Protein AF-A0A974XE36-F1 (afdb_monomer_lite)

Organism: NCBI:txid2815577

pLDDT: mean 75.1, std 12.21, range [40.31, 89.69]

Secondary structure (DSSP, 8-state):
------GGGG---HHHHHHHHHHHHHHHHHHHS----TT--PEETTTEEHHHIIIIIIIIIIHHHHHHHHHHHHSPPP-

Foldseek 3Di:
DDPDPDCVVVPDDPVNLVVVVVVLVVVVVVLVPPPQPPPDQDDPPVHRGSVRCSCCPVVVPVVVVSVVVCCVSVPDDDD

Radius of gyration: 17.57 Å; chains: 1; bounding box: 33×38×48 Å

Sequence (79 aa):
MSSEPNKRFLKSSAGNVLLAVVLLVVFQVILHNDFWNWTDPKIYFGWLPSNVLYRIVMVGIVIPITMHIVTKISWPIPK

Structure (mmCIF, N/CA/C/O backbone):
data_AF-A0A974XE36-F1
#
_entry.id   AF-A0A974XE36-F1
#
loop_
_atom_site.group_PDB
_atom_site.id
_atom_site.type_symbol
_atom_site.label_atom_id
_atom_site.label_alt_id
_atom_site.label_comp_id
_atom_site.label_asym_id
_atom_site.label_entity_id
_atom_site.label_seq_id
_atom_site.pdbx_PDB_ins_code
_atom_site.Cartn_x
_atom_site.Cartn_y
_atom_site.Cartn_z
_atom_site.occupancy
_atom_site.B_iso_or_equiv
_atom_site.auth_seq_id
_atom_site.auth_comp_id
_atom_site.auth_asym_id
_atom_site.auth_atom_id
_atom_site.pdbx_PDB_model_num
ATOM 1 N N . MET A 1 1 ? -1.602 27.194 25.822 1.00 40.31 1 MET A N 1
ATOM 2 C CA . MET A 1 1 ? -2.564 27.383 24.715 1.00 40.31 1 MET A CA 1
ATOM 3 C C . MET A 1 1 ? -2.888 25.998 24.161 1.00 40.31 1 MET A C 1
ATOM 5 O O . MET A 1 1 ? -2.125 25.478 23.364 1.00 40.31 1 MET A O 1
ATOM 9 N N . SER A 1 2 ? -3.905 25.329 24.716 1.00 47.75 2 SER A N 1
ATOM 10 C CA . SER A 1 2 ? -4.265 23.949 24.353 1.00 47.75 2 SER A CA 1
ATOM 11 C C . SER A 1 2 ? -5.227 23.988 23.168 1.00 47.75 2 SER A C 1
ATOM 13 O O . SER A 1 2 ? -6.363 24.436 23.316 1.00 47.75 2 SER A O 1
ATOM 15 N N . SER A 1 3 ? -4.769 23.590 21.982 1.00 57.56 3 SER A N 1
ATOM 16 C CA . SER A 1 3 ? -5.636 23.384 20.822 1.00 57.56 3 SER A CA 1
ATOM 17 C C . SER A 1 3 ? -6.350 22.042 20.984 1.00 57.56 3 SER A C 1
ATOM 19 O O . SER A 1 3 ? -5.833 21.011 20.551 1.00 57.56 3 SER A O 1
ATOM 21 N N . GLU A 1 4 ? -7.512 22.041 21.645 1.00 58.78 4 GLU A N 1
ATOM 22 C CA . GLU A 1 4 ? -8.398 20.873 21.651 1.00 58.78 4 GLU A CA 1
ATOM 23 C C . GLU A 1 4 ? -8.670 20.440 20.196 1.00 58.78 4 GLU A C 1
ATOM 25 O O . GLU A 1 4 ? -9.155 21.252 19.398 1.00 58.78 4 GLU A O 1
ATOM 30 N N . PRO A 1 5 ? -8.366 19.187 19.809 1.00 58.94 5 PRO A N 1
ATOM 31 C CA . PRO A 1 5 ? -8.664 18.710 18.470 1.00 58.94 5 PRO A CA 1
ATOM 32 C C . PRO A 1 5 ? -10.180 18.730 18.256 1.00 58.94 5 PRO A C 1
ATOM 34 O O . PRO A 1 5 ? -10.958 18.226 19.066 1.00 58.94 5 PRO A O 1
ATOM 37 N N . ASN A 1 6 ? -10.597 19.355 17.157 1.00 52.66 6 ASN A N 1
ATOM 38 C CA . ASN A 1 6 ? -11.989 19.575 16.791 1.00 52.66 6 ASN A CA 1
ATOM 39 C C . ASN A 1 6 ? -12.754 18.235 16.710 1.00 52.66 6 ASN A C 1
ATOM 41 O O . ASN A 1 6 ? -12.667 17.500 15.725 1.00 52.66 6 ASN A O 1
ATOM 45 N N . LYS A 1 7 ? -13.533 17.931 17.760 1.00 53.59 7 LYS A N 1
ATOM 46 C CA . LYS A 1 7 ? -14.295 16.679 17.970 1.00 53.59 7 LYS A CA 1
ATOM 47 C C . LYS A 1 7 ? -15.359 16.415 16.892 1.00 53.59 7 LYS A C 1
ATOM 49 O O . LYS A 1 7 ? -15.972 15.350 16.863 1.00 53.59 7 LYS A O 1
ATOM 54 N N . ARG A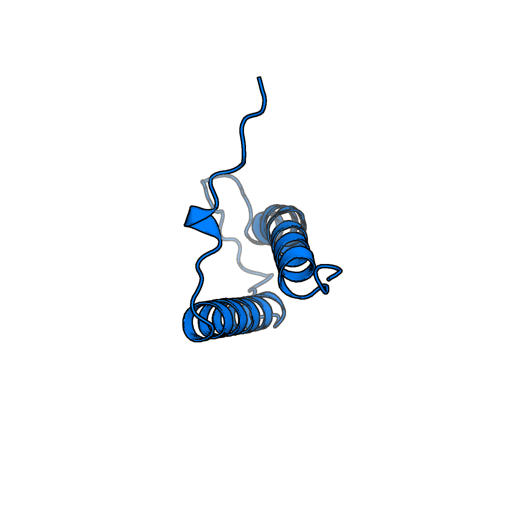 1 8 ? -15.570 17.363 15.971 1.00 52.38 8 ARG A N 1
ATOM 55 C CA . ARG A 1 8 ? -16.514 17.261 14.851 1.00 52.38 8 ARG A CA 1
ATOM 56 C C . ARG A 1 8 ? -16.092 16.222 13.804 1.00 52.38 8 ARG A C 1
ATOM 58 O O . ARG A 1 8 ? -16.965 15.672 13.146 1.00 52.38 8 ARG A O 1
ATOM 65 N N . PHE A 1 9 ? -14.798 15.899 13.704 1.00 53.47 9 PHE A N 1
ATOM 66 C CA . PHE A 1 9 ? -14.290 14.865 12.786 1.00 53.47 9 PHE A CA 1
ATOM 67 C C . PHE A 1 9 ? -14.646 13.431 13.226 1.00 53.47 9 PHE A C 1
ATOM 69 O O . PHE A 1 9 ? -14.626 12.510 12.418 1.00 53.47 9 PHE A O 1
ATOM 76 N N . LEU A 1 10 ? -15.001 13.232 14.501 1.00 55.31 10 LEU A N 1
ATOM 77 C CA . LEU A 1 10 ? -15.203 11.905 15.095 1.00 55.31 10 LEU A CA 1
ATOM 78 C C . LEU A 1 10 ? -16.676 11.503 15.241 1.00 55.31 10 LEU A C 1
ATOM 80 O O . LEU A 1 10 ? -16.968 10.407 15.714 1.00 55.31 10 LEU A O 1
ATOM 84 N N . LYS A 1 11 ? -17.627 12.348 14.822 1.00 51.38 11 LYS A N 1
ATOM 85 C CA . LYS A 1 11 ? -19.059 12.021 14.888 1.00 51.38 11 LYS A CA 1
ATOM 86 C C . LYS A 1 11 ? -19.472 11.187 13.667 1.00 51.38 11 LYS A C 1
ATOM 88 O O . LYS A 1 11 ? -20.240 11.634 12.823 1.00 51.38 11 LYS A O 1
ATOM 93 N N . SER A 1 12 ? -18.913 9.984 13.553 1.00 57.31 12 SER A N 1
ATOM 94 C CA . SER A 1 12 ? -19.291 9.016 12.519 1.00 57.31 12 SER A CA 1
ATOM 95 C C . SER A 1 12 ? -20.474 8.181 13.009 1.00 57.31 12 SER A C 1
ATOM 97 O O . SER A 1 12 ? -20.434 7.643 14.116 1.00 57.31 12 SER A O 1
ATOM 99 N N . SER A 1 13 ? -21.550 8.087 12.222 1.00 66.75 13 SER A N 1
ATOM 100 C CA . SER A 1 13 ? -22.624 7.131 12.516 1.00 66.75 13 SER A CA 1
ATOM 101 C C . SER A 1 13 ? -22.081 5.707 12.346 1.00 66.75 13 SER A C 1
ATOM 103 O O . SER A 1 13 ? -21.199 5.474 11.517 1.00 66.75 13 SER A O 1
ATOM 105 N N . ALA A 1 14 ? -22.611 4.734 13.091 1.00 66.50 14 ALA A N 1
ATOM 106 C CA . ALA A 1 14 ? -22.193 3.335 12.961 1.00 66.50 14 ALA A CA 1
ATOM 107 C C . ALA A 1 14 ? -22.271 2.824 11.503 1.00 66.50 14 ALA A C 1
ATOM 109 O O . ALA A 1 14 ? -21.418 2.050 11.073 1.00 66.50 14 ALA A O 1
ATOM 110 N N . GLY A 1 15 ? -23.232 3.326 10.714 1.00 71.94 15 GLY A N 1
ATOM 111 C CA . GLY A 1 15 ? -23.351 3.024 9.284 1.00 71.94 15 GLY A CA 1
ATOM 112 C C . GLY A 1 15 ? -22.200 3.577 8.436 1.00 71.94 15 GLY A C 1
ATOM 113 O O . GLY A 1 15 ? -21.714 2.888 7.542 1.00 71.94 15 GLY A O 1
ATOM 114 N N . ASN A 1 16 ? -21.702 4.776 8.748 1.00 77.06 16 ASN A N 1
ATOM 115 C CA . ASN A 1 16 ? -20.576 5.381 8.028 1.00 77.06 16 ASN A CA 1
ATOM 116 C C . ASN A 1 16 ? -19.253 4.660 8.323 1.00 77.06 16 ASN A C 1
ATOM 118 O O . ASN A 1 16 ? -18.421 4.516 7.429 1.00 77.06 16 ASN A O 1
ATOM 122 N N . VAL A 1 17 ? -19.064 4.174 9.556 1.00 79.75 17 VAL A N 1
ATOM 123 C CA . VAL A 1 17 ? -17.892 3.356 9.916 1.00 79.75 17 VAL A CA 1
ATOM 124 C C . VAL A 1 17 ? -17.930 2.013 9.192 1.00 79.75 17 VAL A C 1
ATOM 126 O O . VAL A 1 17 ? -16.927 1.615 8.604 1.00 79.75 17 VAL A O 1
ATOM 129 N N . LEU A 1 18 ? -19.085 1.339 9.178 1.00 80.88 18 LEU A N 1
ATOM 130 C CA . LEU A 1 18 ? -19.241 0.066 8.474 1.00 80.88 18 LEU A CA 1
ATOM 131 C C . LEU A 1 18 ? -18.946 0.215 6.976 1.00 80.88 18 LEU A C 1
ATOM 133 O O . LEU A 1 18 ? -18.187 -0.576 6.422 1.00 80.88 18 LEU A O 1
ATOM 137 N N . LEU A 1 19 ? -19.482 1.260 6.340 1.00 84.38 19 LEU A N 1
ATOM 138 C CA . LEU A 1 19 ? -19.210 1.556 4.934 1.00 84.38 19 LEU A CA 1
ATOM 139 C C . LEU A 1 19 ? -17.715 1.807 4.682 1.00 84.38 19 LEU A C 1
ATOM 141 O O . LEU A 1 19 ? -17.157 1.255 3.736 1.00 84.38 19 LEU A O 1
ATOM 145 N N . ALA A 1 20 ? -17.049 2.581 5.545 1.00 83.50 20 ALA A N 1
ATOM 146 C CA . ALA A 1 20 ? -15.613 2.829 5.432 1.00 83.50 20 ALA A CA 1
ATOM 147 C C . ALA A 1 20 ? -14.786 1.536 5.545 1.00 83.50 20 ALA A C 1
ATOM 149 O O . ALA A 1 20 ? -13.869 1.330 4.753 1.00 83.50 20 ALA A O 1
ATOM 150 N N . VAL A 1 21 ? -15.134 0.644 6.479 1.00 83.50 21 VAL A N 1
ATOM 151 C CA . VAL A 1 21 ? -14.462 -0.656 6.643 1.00 83.50 21 VAL A CA 1
ATOM 152 C C . VAL A 1 21 ? -14.690 -1.552 5.426 1.00 83.50 21 VAL A C 1
ATOM 154 O O . VAL A 1 21 ? -13.733 -2.124 4.914 1.00 83.50 21 VAL A O 1
ATOM 157 N N . VAL A 1 22 ? -15.922 -1.645 4.919 1.00 86.94 22 VAL A N 1
ATOM 158 C CA . VAL A 1 22 ? -16.233 -2.453 3.727 1.00 86.94 22 VAL A CA 1
ATOM 159 C C . VAL A 1 22 ? -15.451 -1.960 2.509 1.00 86.94 22 VAL A C 1
ATOM 161 O O . VAL A 1 22 ? -14.836 -2.768 1.814 1.00 86.94 22 VAL A O 1
ATOM 164 N N . LEU A 1 23 ? -15.411 -0.644 2.276 1.00 86.62 23 LEU A N 1
ATOM 165 C CA . LEU A 1 23 ? -14.623 -0.058 1.188 1.00 86.62 23 LEU A CA 1
ATOM 166 C C . LEU A 1 23 ? -13.131 -0.363 1.337 1.00 86.62 23 LEU A C 1
ATOM 168 O O . LEU A 1 23 ? -12.476 -0.717 0.358 1.00 86.62 23 LEU A O 1
ATOM 172 N N . LEU A 1 24 ? -12.607 -0.269 2.561 1.00 84.25 24 LEU A N 1
ATOM 173 C CA . LEU A 1 24 ? -11.215 -0.584 2.853 1.00 84.25 24 LEU A CA 1
ATOM 174 C C . LEU A 1 24 ? -10.889 -2.051 2.550 1.00 84.25 24 LEU A C 1
ATOM 176 O O . LEU A 1 24 ? -9.867 -2.329 1.931 1.00 84.25 24 LEU A O 1
ATOM 180 N N . VAL A 1 25 ? -11.765 -2.977 2.950 1.00 85.75 25 VAL A N 1
ATOM 181 C CA . VAL A 1 25 ? -11.602 -4.418 2.704 1.00 85.75 25 VAL A CA 1
ATOM 182 C C . VAL A 1 25 ? -11.631 -4.720 1.209 1.00 85.75 25 VAL A C 1
ATOM 184 O O . VAL A 1 25 ? -10.732 -5.396 0.716 1.00 85.75 25 VAL A O 1
ATOM 187 N N . VAL A 1 26 ? -12.606 -4.185 0.467 1.00 88.31 26 VAL A N 1
ATOM 188 C CA . VAL A 1 26 ? -12.689 -4.367 -0.995 1.00 88.31 26 VAL A CA 1
ATOM 189 C C . VAL A 1 26 ? -11.433 -3.835 -1.682 1.00 88.31 26 VAL A C 1
ATOM 191 O O . VAL A 1 26 ? -10.849 -4.519 -2.521 1.00 88.31 26 VAL A O 1
ATOM 194 N N . PHE A 1 27 ? -10.976 -2.645 -1.289 1.00 84.31 27 PHE A N 1
ATOM 195 C CA . PHE A 1 27 ? -9.738 -2.064 -1.800 1.00 84.31 27 PHE A CA 1
ATOM 196 C C . PHE A 1 27 ? -8.526 -2.968 -1.530 1.00 84.31 27 PHE A C 1
ATOM 198 O O . PHE A 1 27 ? -7.732 -3.222 -2.433 1.00 84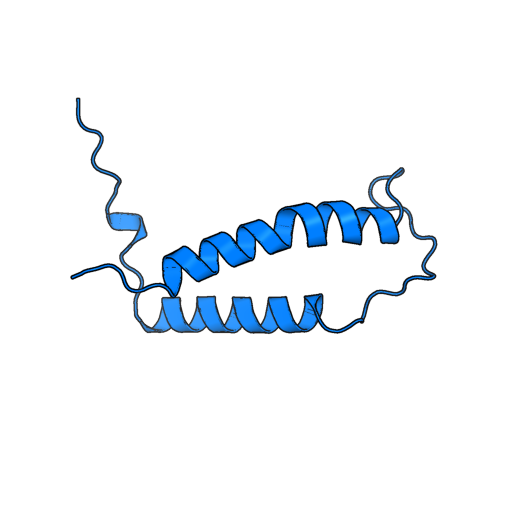.31 27 PHE A O 1
ATOM 205 N N . GLN A 1 28 ? -8.413 -3.512 -0.315 1.00 78.69 28 GLN A N 1
ATOM 206 C CA . GLN A 1 28 ? -7.338 -4.430 0.068 1.00 78.69 28 GLN A CA 1
ATOM 207 C C . GLN A 1 28 ? -7.373 -5.730 -0.743 1.00 78.69 28 GLN A C 1
ATOM 209 O O . GLN A 1 28 ? -6.327 -6.181 -1.191 1.00 78.69 28 GLN A O 1
ATOM 214 N N . VAL A 1 29 ? -8.556 -6.297 -0.992 1.00 84.19 29 VAL A N 1
ATOM 215 C CA . VAL A 1 29 ? -8.726 -7.512 -1.808 1.00 84.19 29 VAL A CA 1
ATOM 216 C C . VAL A 1 29 ? -8.259 -7.289 -3.244 1.00 84.19 29 VAL A C 1
ATOM 218 O O . VAL A 1 29 ? -7.567 -8.147 -3.788 1.00 84.19 29 VAL A O 1
ATOM 221 N N . ILE A 1 30 ? -8.600 -6.148 -3.848 1.00 80.81 30 ILE A N 1
ATOM 222 C CA . ILE A 1 30 ? -8.145 -5.796 -5.203 1.00 80.81 30 ILE A CA 1
ATOM 223 C C . ILE A 1 30 ? -6.624 -5.622 -5.233 1.00 80.81 30 ILE A C 1
ATOM 225 O O . ILE A 1 30 ? -5.981 -6.041 -6.186 1.00 80.81 30 ILE A O 1
ATOM 229 N N . LEU A 1 31 ? -6.053 -5.012 -4.193 1.00 72.94 31 LEU A N 1
ATOM 230 C CA . LEU A 1 31 ? -4.618 -4.742 -4.117 1.00 72.94 31 LEU A CA 1
ATOM 231 C C . LEU A 1 31 ? -3.797 -6.002 -3.785 1.00 72.94 31 LEU A C 1
ATOM 233 O O . LEU A 1 31 ? -2.641 -6.094 -4.179 1.00 72.94 31 LEU A O 1
ATOM 237 N N . HIS A 1 32 ? -4.376 -6.956 -3.049 1.00 73.00 32 HIS A N 1
ATOM 238 C CA . HIS A 1 32 ? -3.697 -8.175 -2.600 1.00 73.00 32 HIS A CA 1
ATOM 239 C C . HIS A 1 32 ? -3.807 -9.332 -3.594 1.00 73.00 32 HIS A C 1
ATOM 241 O O . HIS A 1 32 ? -2.893 -10.149 -3.686 1.00 73.00 32 HIS A O 1
ATOM 247 N N . ASN A 1 33 ? -4.918 -9.421 -4.329 1.00 73.12 33 ASN A N 1
ATOM 248 C CA . ASN A 1 33 ? -5.004 -10.366 -5.431 1.00 73.12 33 ASN A CA 1
ATOM 249 C C . ASN A 1 33 ? -4.124 -9.869 -6.571 1.00 73.12 33 ASN A C 1
ATOM 251 O O . ASN A 1 33 ? -4.169 -8.696 -6.940 1.00 73.12 33 ASN A O 1
ATOM 255 N N . ASP A 1 34 ? -3.318 -10.778 -7.108 1.00 68.25 34 ASP A N 1
ATOM 256 C CA . ASP A 1 34 ? -2.289 -10.481 -8.094 1.00 68.25 34 ASP A CA 1
ATOM 257 C C . ASP A 1 34 ? -2.885 -10.196 -9.487 1.00 68.25 34 ASP A C 1
ATOM 259 O O . ASP A 1 34 ? -2.712 -10.946 -10.444 1.00 68.25 34 ASP A O 1
ATOM 263 N N . PHE A 1 35 ? -3.657 -9.113 -9.593 1.00 73.31 35 PHE A N 1
ATOM 264 C CA . PHE A 1 35 ? -4.233 -8.616 -10.843 1.00 73.31 35 PHE A CA 1
ATOM 265 C C . PHE A 1 35 ? -3.250 -7.738 -11.626 1.00 73.31 35 PHE A C 1
ATOM 267 O O . PHE A 1 35 ? -3.594 -7.215 -12.690 1.00 73.31 35 PHE A O 1
ATOM 274 N N . TRP A 1 36 ? -2.040 -7.522 -11.100 1.00 72.56 36 TRP A N 1
ATOM 275 C CA . TRP A 1 36 ? -1.072 -6.647 -11.736 1.00 72.56 36 TRP A CA 1
ATOM 276 C C . TRP A 1 36 ? -0.417 -7.359 -12.919 1.00 72.56 36 TRP A C 1
ATOM 278 O O . TRP A 1 36 ? 0.195 -8.414 -12.778 1.00 72.56 36 TRP A O 1
ATOM 288 N N . ASN A 1 37 ? -0.511 -6.771 -14.113 1.00 77.25 37 ASN A N 1
ATOM 289 C CA . ASN A 1 37 ? 0.197 -7.297 -15.272 1.00 77.25 37 ASN A CA 1
ATOM 290 C C . ASN A 1 37 ? 1.694 -6.965 -15.159 1.00 77.25 37 ASN A C 1
ATOM 292 O O . ASN A 1 37 ? 2.157 -5.944 -15.664 1.00 77.25 37 ASN A O 1
ATOM 296 N N . TRP A 1 38 ? 2.451 -7.848 -14.506 1.00 74.75 38 TRP A N 1
ATOM 297 C CA . TRP A 1 38 ? 3.898 -7.720 -14.280 1.00 74.75 38 TRP A CA 1
ATOM 298 C C . TRP A 1 38 ? 4.733 -7.551 -15.552 1.00 74.75 38 TRP A C 1
ATOM 300 O O . TRP A 1 38 ? 5.868 -7.073 -15.488 1.00 74.75 38 TRP A O 1
ATOM 310 N N . THR A 1 39 ? 4.181 -7.949 -16.699 1.00 77.56 39 THR A N 1
ATOM 311 C CA . THR A 1 39 ? 4.835 -7.836 -18.008 1.00 77.56 39 THR A CA 1
ATOM 312 C C . THR A 1 39 ? 4.481 -6.553 -18.754 1.00 77.56 39 THR A C 1
ATOM 314 O O . THR A 1 39 ? 5.041 -6.311 -19.818 1.00 77.56 39 THR A O 1
ATOM 317 N N . ASP A 1 40 ? 3.582 -5.719 -18.215 1.00 78.25 40 ASP A N 1
ATOM 318 C CA . ASP A 1 40 ? 3.143 -4.490 -18.873 1.00 78.25 40 ASP A CA 1
ATOM 319 C C . ASP A 1 40 ? 4.290 -3.458 -18.916 1.00 78.25 40 ASP A C 1
ATOM 321 O O . ASP A 1 40 ? 4.691 -2.948 -17.859 1.00 78.25 40 ASP A O 1
ATOM 325 N N . PRO A 1 41 ? 4.805 -3.103 -20.113 1.00 77.00 41 PRO A N 1
ATOM 326 C CA . PRO A 1 41 ? 5.884 -2.133 -20.265 1.00 77.00 41 PRO A CA 1
ATOM 327 C C . PRO A 1 41 ? 5.407 -0.682 -20.104 1.00 77.00 41 PRO A C 1
ATOM 329 O O . PRO A 1 41 ? 6.199 0.241 -20.304 1.00 77.00 41 PRO A O 1
ATOM 332 N N . LYS A 1 42 ? 4.127 -0.444 -19.772 1.00 82.62 42 LYS A N 1
ATOM 333 C CA . LYS A 1 42 ? 3.597 0.906 -19.561 1.00 82.62 42 LYS A CA 1
ATOM 334 C C . LYS A 1 42 ? 4.413 1.686 -18.537 1.00 82.62 42 LYS A C 1
ATOM 336 O O . LYS A 1 42 ? 4.676 1.246 -17.413 1.00 82.62 42 LYS A O 1
ATOM 341 N N . ILE A 1 43 ? 4.736 2.905 -18.950 1.00 81.56 43 ILE A N 1
ATOM 342 C CA . ILE A 1 43 ? 5.412 3.909 -18.147 1.00 81.56 43 ILE A CA 1
ATOM 343 C C . ILE A 1 43 ? 4.356 4.912 -17.692 1.00 81.56 43 ILE A C 1
ATOM 345 O O . ILE A 1 43 ? 3.702 5.566 -18.503 1.00 81.56 43 ILE A O 1
ATOM 349 N N . TYR A 1 44 ? 4.192 5.030 -16.382 1.00 78.31 44 TYR A N 1
ATOM 350 C CA . TYR A 1 44 ? 3.322 6.0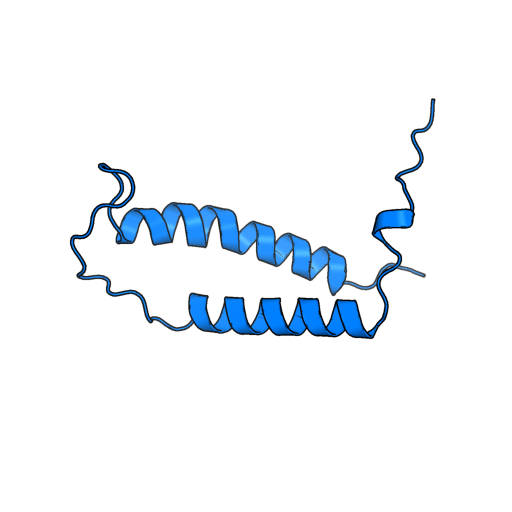11 -15.751 1.00 78.31 44 TYR A CA 1
ATOM 351 C C . TYR A 1 44 ? 4.112 7.299 -15.491 1.00 78.31 44 TYR A C 1
ATOM 353 O O . TYR A 1 44 ? 5.316 7.268 -15.232 1.00 78.31 44 TYR A O 1
ATOM 361 N N . PHE A 1 45 ? 3.448 8.454 -15.600 1.00 79.81 45 PHE A N 1
ATOM 362 C CA . PHE A 1 45 ? 4.055 9.781 -15.395 1.00 79.81 45 PHE A CA 1
ATOM 363 C C . PHE A 1 45 ? 5.279 10.093 -16.285 1.00 79.81 45 PHE A C 1
ATOM 365 O O . PHE A 1 45 ? 6.039 11.008 -15.988 1.00 79.81 45 PHE A O 1
ATOM 372 N N . GLY A 1 46 ? 5.476 9.347 -17.377 1.00 79.12 46 GLY A N 1
ATOM 373 C CA . GLY A 1 46 ? 6.564 9.551 -18.340 1.00 79.12 46 GLY A CA 1
ATOM 374 C C . GLY A 1 46 ? 7.925 8.959 -17.947 1.00 79.12 46 GLY A C 1
ATOM 375 O O . GLY A 1 46 ? 8.809 8.913 -18.795 1.00 79.12 46 GLY A O 1
ATOM 376 N N . TRP A 1 47 ? 8.104 8.466 -16.716 1.00 81.75 47 TRP A N 1
ATOM 377 C CA . TRP A 1 47 ? 9.389 7.908 -16.254 1.00 81.75 47 TRP A CA 1
ATOM 378 C C . TRP A 1 47 ? 9.279 6.722 -15.288 1.00 81.75 47 TRP A C 1
ATOM 380 O O . TRP A 1 47 ? 10.295 6.103 -14.982 1.00 81.75 47 TRP A O 1
ATOM 390 N N . LEU A 1 48 ? 8.084 6.385 -14.794 1.00 82.94 48 LEU A N 1
ATOM 391 C CA . LEU A 1 48 ? 7.909 5.390 -13.740 1.00 82.94 48 LEU A CA 1
ATOM 392 C C . LEU A 1 48 ? 7.336 4.077 -14.303 1.00 82.94 48 LEU A C 1
ATOM 394 O O . LEU A 1 48 ? 6.156 4.035 -14.660 1.00 82.94 48 LEU A O 1
ATOM 398 N N . PRO A 1 49 ? 8.122 2.985 -14.374 1.00 85.06 49 PRO A N 1
ATOM 399 C CA . PRO A 1 49 ? 7.611 1.692 -14.820 1.00 85.06 49 PRO A CA 1
ATOM 400 C C . PRO A 1 49 ? 6.498 1.177 -13.904 1.00 85.06 49 PRO A C 1
ATOM 402 O O . PRO A 1 49 ? 6.567 1.348 -12.684 1.00 85.06 49 PRO A O 1
ATOM 405 N N . SER A 1 50 ? 5.518 0.481 -14.482 1.00 83.19 50 SER A N 1
ATOM 406 C CA . SER A 1 50 ? 4.397 -0.163 -13.774 1.00 83.19 50 SER A CA 1
ATOM 407 C C . SER A 1 50 ? 4.835 -0.929 -12.509 1.00 83.19 50 SER A C 1
ATOM 409 O O . SER A 1 50 ? 4.298 -0.718 -11.422 1.00 83.19 50 SER A O 1
ATOM 411 N N . ASN A 1 51 ? 5.881 -1.746 -12.624 1.00 80.38 51 ASN A N 1
ATOM 412 C CA . ASN A 1 51 ? 6.420 -2.559 -11.531 1.00 80.38 51 ASN A CA 1
ATOM 413 C C . ASN A 1 51 ? 7.036 -1.723 -10.399 1.00 80.38 51 ASN A C 1
ATOM 415 O O . ASN A 1 51 ? 6.948 -2.093 -9.226 1.00 80.38 51 ASN A O 1
ATOM 419 N N . VAL A 1 52 ? 7.655 -0.592 -10.743 1.00 83.62 52 VAL A N 1
ATOM 420 C CA . VAL A 1 52 ? 8.261 0.326 -9.770 1.00 83.62 52 VAL A CA 1
ATOM 421 C C . VAL A 1 52 ? 7.174 1.137 -9.070 1.00 83.62 52 VAL A C 1
ATOM 423 O O . VAL A 1 52 ? 7.211 1.266 -7.849 1.00 83.62 52 VAL A O 1
ATOM 426 N N . LEU A 1 53 ? 6.168 1.608 -9.817 1.00 84.75 53 LEU A N 1
ATOM 427 C CA . LEU A 1 53 ? 4.988 2.272 -9.262 1.00 84.75 53 LEU A CA 1
ATOM 428 C 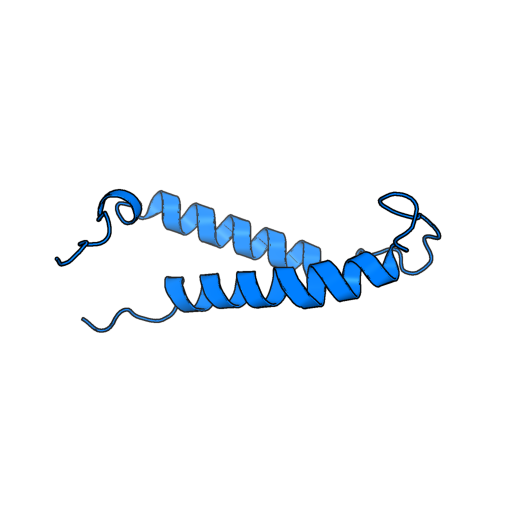C . LEU A 1 53 ? 4.308 1.384 -8.212 1.00 84.75 53 LEU A C 1
ATOM 430 O O . LEU A 1 53 ? 4.073 1.833 -7.092 1.00 84.75 53 LEU A O 1
ATOM 434 N N . TYR A 1 54 ? 4.055 0.115 -8.539 1.00 82.56 54 TYR A N 1
ATOM 435 C CA . TYR A 1 54 ? 3.430 -0.822 -7.607 1.00 82.56 54 TYR A CA 1
ATOM 436 C C . TYR A 1 54 ? 4.273 -1.025 -6.336 1.00 82.56 54 TYR A C 1
ATOM 438 O O . TYR A 1 54 ? 3.786 -0.845 -5.220 1.00 82.56 54 TYR A O 1
ATOM 446 N N . ARG A 1 55 ? 5.569 -1.336 -6.472 1.00 84.31 55 ARG A N 1
ATOM 447 C CA . ARG A 1 55 ? 6.428 -1.627 -5.308 1.00 84.31 55 ARG A CA 1
ATOM 448 C C . ARG A 1 55 ? 6.696 -0.403 -4.434 1.00 84.31 55 ARG A C 1
ATOM 450 O O . ARG A 1 55 ? 6.672 -0.509 -3.214 1.00 84.31 55 ARG A O 1
ATOM 457 N N . ILE A 1 56 ? 6.960 0.755 -5.029 1.00 86.75 56 ILE A N 1
ATOM 458 C CA . ILE A 1 56 ? 7.327 1.943 -4.250 1.00 86.75 56 ILE A CA 1
ATOM 459 C C . ILE A 1 56 ? 6.078 2.624 -3.701 1.00 86.75 56 ILE A C 1
ATOM 461 O O . ILE A 1 56 ? 6.007 2.906 -2.508 1.00 86.75 56 ILE A O 1
ATOM 465 N N . VAL A 1 57 ? 5.079 2.872 -4.549 1.00 83.81 57 VAL A N 1
ATOM 466 C CA . VAL A 1 57 ? 3.910 3.660 -4.149 1.00 83.81 57 VAL A CA 1
ATOM 467 C C . VAL A 1 57 ? 2.885 2.787 -3.444 1.00 83.81 57 VAL A C 1
ATOM 469 O O . VAL A 1 57 ? 2.488 3.108 -2.324 1.00 83.81 57 VAL A O 1
ATOM 472 N N . MET A 1 58 ? 2.471 1.665 -4.041 1.00 80.31 58 MET A N 1
ATOM 473 C CA . MET A 1 58 ? 1.445 0.838 -3.401 1.00 80.31 58 MET A CA 1
ATOM 474 C C . MET A 1 58 ? 1.992 0.125 -2.166 1.00 80.31 58 MET A C 1
ATOM 476 O O . MET A 1 58 ? 1.457 0.307 -1.073 1.00 80.31 58 MET A O 1
ATOM 480 N N . VAL A 1 59 ? 3.089 -0.624 -2.303 1.00 82.94 59 VAL A N 1
ATOM 481 C CA . VAL A 1 59 ? 3.637 -1.384 -1.169 1.00 82.94 59 VAL A CA 1
ATOM 482 C C . VAL A 1 59 ? 4.326 -0.474 -0.147 1.00 82.94 59 VAL A C 1
ATOM 484 O O . VAL A 1 59 ? 4.110 -0.637 1.051 1.00 82.94 59 VAL A O 1
ATOM 487 N N . GLY A 1 60 ? 5.112 0.508 -0.594 1.00 86.50 60 GLY A N 1
ATOM 488 C CA . GLY A 1 60 ? 5.883 1.372 0.305 1.00 86.50 60 GLY A CA 1
ATOM 489 C C . GLY A 1 60 ? 5.088 2.478 1.006 1.00 86.50 60 GLY A C 1
ATOM 490 O O . GLY A 1 60 ? 5.496 2.908 2.082 1.00 86.50 60 GLY A O 1
ATOM 491 N N . ILE A 1 61 ? 3.967 2.943 0.438 1.00 87.25 61 ILE A N 1
ATOM 492 C CA . ILE A 1 61 ? 3.214 4.094 0.976 1.00 87.25 61 ILE A CA 1
ATOM 493 C C . ILE A 1 61 ? 1.769 3.714 1.304 1.00 87.25 61 ILE A C 1
ATOM 495 O O . ILE A 1 61 ? 1.317 3.903 2.435 1.00 87.25 61 ILE A O 1
ATOM 499 N N . VAL A 1 62 ? 1.031 3.163 0.338 1.00 85.81 62 VAL A N 1
ATOM 500 C CA . VAL A 1 62 ? -0.410 2.910 0.506 1.00 85.81 62 VAL A CA 1
ATOM 501 C C . VAL A 1 62 ? -0.678 1.842 1.569 1.00 85.81 62 VAL A C 1
ATOM 503 O O . VAL A 1 62 ? -1.541 2.042 2.427 1.00 85.81 62 VAL A O 1
ATOM 506 N N . ILE A 1 63 ? 0.072 0.734 1.564 1.00 85.88 63 ILE A N 1
ATOM 507 C CA . ILE A 1 63 ? -0.071 -0.337 2.564 1.00 85.88 63 ILE A CA 1
ATOM 508 C C . ILE A 1 63 ? 0.179 0.159 4.001 1.00 85.88 63 ILE A C 1
ATOM 510 O O . ILE A 1 63 ? -0.704 -0.042 4.838 1.00 85.88 63 ILE A O 1
ATOM 514 N N . PRO A 1 64 ? 1.303 0.824 4.340 1.00 89.25 64 PRO A N 1
ATOM 515 C CA . PRO A 1 64 ? 1.534 1.272 5.713 1.00 89.25 64 PRO A CA 1
ATOM 516 C C . PRO A 1 64 ? 0.519 2.321 6.185 1.00 89.25 64 PRO A C 1
ATOM 518 O O . PRO A 1 64 ? 0.089 2.260 7.337 1.00 89.25 64 PRO A O 1
ATOM 521 N N . ILE A 1 65 ? 0.066 3.232 5.312 1.00 89.69 65 ILE A N 1
ATOM 522 C CA . ILE A 1 65 ? -1.013 4.181 5.647 1.00 89.69 65 ILE A CA 1
ATOM 523 C C . ILE A 1 65 ? -2.314 3.432 5.944 1.00 89.69 65 ILE A C 1
ATOM 525 O O . ILE A 1 65 ? -2.964 3.696 6.955 1.00 89.69 65 ILE A O 1
ATOM 529 N N . THR A 1 66 ? -2.674 2.472 5.091 1.00 85.88 66 THR A N 1
ATOM 530 C CA . THR A 1 66 ? -3.866 1.635 5.280 1.00 85.88 66 THR A CA 1
ATOM 531 C C . THR A 1 66 ? -3.800 0.918 6.626 1.00 85.88 66 THR A C 1
ATOM 533 O O . THR A 1 66 ? -4.742 1.000 7.408 1.00 85.88 66 THR A O 1
ATOM 536 N N . MET A 1 67 ? -2.662 0.304 6.957 1.00 84.38 67 MET A N 1
ATOM 537 C CA . MET A 1 67 ? -2.468 -0.382 8.239 1.00 84.38 67 MET A CA 1
ATOM 538 C C . MET A 1 67 ? -2.488 0.577 9.437 1.00 84.38 67 MET A C 1
ATOM 540 O O . MET A 1 67 ? -3.019 0.232 10.495 1.00 84.38 67 MET A O 1
ATOM 544 N N . HIS A 1 68 ? -1.989 1.805 9.284 1.00 86.88 68 HIS A N 1
ATOM 545 C CA . HIS A 1 68 ? -2.113 2.837 10.314 1.00 86.88 68 HIS A CA 1
ATOM 546 C C . HIS A 1 68 ? -3.579 3.219 10.577 1.00 86.88 68 HIS A C 1
ATOM 548 O O . HIS A 1 68 ? -4.006 3.345 11.723 1.00 86.88 68 HIS A O 1
ATOM 554 N N . ILE A 1 69 ? -4.382 3.358 9.520 1.00 83.31 69 ILE A N 1
ATOM 555 C CA . ILE A 1 69 ? -5.816 3.646 9.641 1.00 83.31 69 ILE A CA 1
ATOM 556 C C . ILE A 1 69 ? -6.546 2.459 10.283 1.00 83.31 69 ILE A C 1
ATOM 558 O O . ILE A 1 69 ? -7.318 2.654 11.223 1.00 83.31 69 ILE A O 1
ATOM 562 N N . VAL A 1 70 ? -6.262 1.229 9.838 1.00 81.56 70 VAL A N 1
ATOM 563 C CA . VAL A 1 70 ? -6.840 0.001 10.412 1.00 81.56 70 VAL A CA 1
ATOM 564 C C . VAL A 1 70 ? -6.543 -0.095 11.897 1.00 81.56 70 VAL A C 1
ATOM 566 O O . VAL A 1 70 ? -7.459 -0.342 12.674 1.00 81.56 70 VAL A O 1
ATOM 569 N N . THR A 1 71 ? -5.295 0.127 12.308 1.00 83.00 71 THR A N 1
ATOM 570 C CA . THR A 1 71 ? -4.916 0.074 13.727 1.00 83.00 71 THR A CA 1
ATOM 571 C C . THR A 1 71 ? -5.613 1.163 14.535 1.00 83.00 71 THR A C 1
ATOM 573 O O . THR A 1 71 ? -6.110 0.884 15.617 1.00 83.00 71 THR A O 1
ATOM 576 N N . LYS A 1 72 ? -5.756 2.383 14.013 1.00 77.50 72 LYS A N 1
ATOM 577 C CA . LYS A 1 72 ? -6.502 3.446 14.707 1.00 77.50 72 LYS A CA 1
ATOM 578 C C . LYS A 1 72 ? -8.000 3.165 14.854 1.00 77.50 72 LYS A C 1
ATOM 580 O O . LYS A 1 72 ? -8.577 3.574 15.857 1.00 77.50 72 LYS A O 1
ATOM 585 N N . ILE A 1 73 ? -8.624 2.530 13.862 1.00 73.56 73 ILE A N 1
ATOM 586 C CA . ILE A 1 73 ? -10.075 2.280 13.845 1.00 73.56 73 ILE A CA 1
ATOM 587 C C . ILE A 1 73 ? -10.437 0.971 14.559 1.00 73.56 73 ILE A C 1
ATOM 589 O O . ILE A 1 73 ? -11.458 0.907 15.237 1.00 73.56 73 ILE A O 1
ATOM 593 N N . SER A 1 74 ? -9.623 -0.071 14.390 1.00 72.38 74 SER A N 1
ATOM 594 C CA . SER A 1 74 ? -9.942 -1.439 14.824 1.00 72.38 74 SER A CA 1
ATOM 595 C C . SER A 1 74 ? -9.365 -1.779 16.194 1.00 72.38 74 SER A C 1
ATOM 597 O O . SER A 1 74 ? -9.865 -2.690 16.850 1.00 72.38 74 SER A O 1
ATOM 599 N N . TRP A 1 75 ? -8.312 -1.083 16.637 1.00 67.69 75 TRP A N 1
ATOM 600 C CA . TRP A 1 75 ? -7.781 -1.294 17.980 1.00 67.69 75 TRP A CA 1
ATOM 601 C C . TRP A 1 75 ? -8.691 -0.607 19.001 1.00 67.69 75 TRP A C 1
ATOM 603 O O . TRP A 1 75 ? -9.084 0.543 18.783 1.00 67.69 75 TRP A O 1
ATOM 613 N N . PRO A 1 76 ? -9.049 -1.277 20.109 1.00 57.12 76 PRO A N 1
ATOM 614 C CA . PRO A 1 76 ? -9.959 -0.706 21.085 1.00 57.12 76 PRO A CA 1
ATOM 615 C C . PRO A 1 76 ? -9.364 0.581 21.654 1.00 57.12 76 PRO A C 1
ATOM 617 O O . PRO A 1 76 ? -8.245 0.591 22.172 1.00 57.12 76 PRO A O 1
ATOM 620 N N . ILE A 1 77 ? -10.132 1.668 21.577 1.00 60.19 77 ILE A N 1
ATOM 621 C CA . ILE A 1 77 ? -9.881 2.854 22.390 1.00 60.19 77 ILE A CA 1
ATOM 622 C C . ILE A 1 77 ? -10.078 2.387 23.842 1.00 60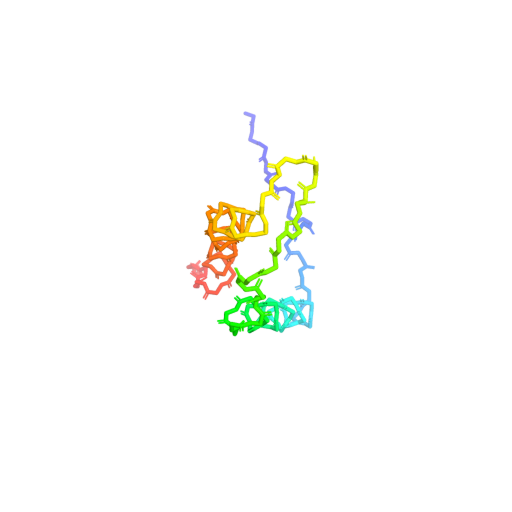.19 77 ILE A C 1
ATOM 624 O O . ILE A 1 77 ? -11.167 1.889 24.149 1.00 60.19 77 ILE A O 1
ATOM 628 N N . PRO A 1 78 ? -9.053 2.448 24.715 1.00 49.94 78 PRO A N 1
ATOM 629 C CA . PRO A 1 78 ? -9.250 2.131 26.123 1.00 49.94 78 PRO A CA 1
ATOM 630 C C . PRO A 1 78 ? -10.375 3.022 26.664 1.00 49.94 78 PRO A C 1
ATOM 632 O O . PRO A 1 78 ? -10.402 4.218 26.369 1.00 49.94 78 PRO A O 1
ATOM 635 N N . LYS A 1 79 ? -11.335 2.398 27.356 1.00 49.69 79 LYS A N 1
ATOM 636 C CA . LYS A 1 79 ? -12.473 3.083 27.982 1.00 49.69 79 LYS A CA 1
ATOM 637 C C . LYS A 1 79 ? -12.008 4.153 28.961 1.00 49.69 79 LYS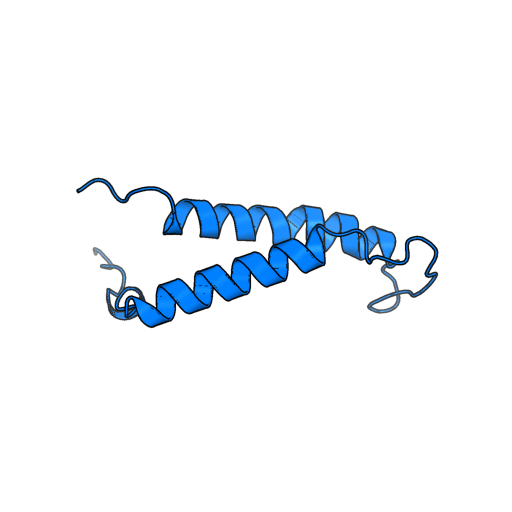 A C 1
ATOM 639 O O . LYS A 1 79 ? -11.021 3.880 29.679 1.00 49.69 79 LYS A O 1
#